Protein AF-A0A2G8JPG1-F1 (afdb_monomer_lite)

pLDDT: mean 82.58, std 16.69, range [32.19, 96.0]

Sequence (116 aa):
MLIEPYVTFLQIPVFHLELLQSFSKANAGNIILCSGLQFSCPVSLKKLSIDYEGRELTETEVVGILMFAQQSQRLEELIFLFCLLPQSIAAKNIPSIMNSRKVKGTVCECSGWIDP

Organism: Stichopus japonicus (NCBI:txid307972)

Foldseek 3Di:
DDDDDDPPVPLPQDQEDAQACFFDAFDPLWTQGPVRDIGAAGLNYAEYEYEDQQEEDDLRRVLSVQSNQLSHLNHAEYEYENYHYPPDHPPVSHPVSVVVDNRDYYYDDDPDPPDD

Radius of gyration: 16.63 Å; chains: 1; bounding box: 49×40×47 Å

Secondary structure (DSSP, 8-state):
---------------EEEESS-EEEEETTEEEETTS-EEPPPTT--EEEEE-TTPBPPHHHHHHHHHHHTT-TT--EEEEES-BPPS---GGGS-HHHHHTT-EEEEE--------

Structure (mmCIF, N/CA/C/O backbone):
data_AF-A0A2G8JPG1-F1
#
_entry.id   AF-A0A2G8JPG1-F1
#
loop_
_atom_site.group_PDB
_atom_site.id
_atom_site.type_symbol
_atom_site.label_atom_id
_atom_site.label_alt_id
_atom_site.label_comp_id
_atom_site.label_asym_id
_atom_site.label_entity_id
_atom_site.label_seq_id
_atom_site.pdbx_PDB_ins_code
_atom_site.Cartn_x
_atom_site.Cartn_y
_atom_site.Cartn_z
_atom_site.occupancy
_atom_site.B_iso_or_equiv
_atom_site.auth_seq_id
_atom_site.auth_comp_id
_atom_site.auth_asym_id
_atom_site.auth_atom_id
_atom_site.pdbx_PDB_model_num
ATOM 1 N N . MET A 1 1 ? -22.404 -23.510 -32.352 1.00 41.66 1 MET A N 1
ATOM 2 C CA . MET A 1 1 ? -21.500 -24.334 -31.529 1.00 41.66 1 MET A CA 1
ATOM 3 C C . MET A 1 1 ? -20.080 -23.938 -31.884 1.00 41.66 1 MET A C 1
ATOM 5 O O . MET A 1 1 ? -19.601 -24.379 -32.913 1.00 41.66 1 MET A O 1
ATOM 9 N N . LEU A 1 2 ? -19.465 -23.064 -31.090 1.00 35.69 2 LEU A N 1
ATOM 10 C CA . LEU A 1 2 ? -18.013 -22.929 -30.967 1.00 35.69 2 LEU A CA 1
ATOM 11 C C . LEU A 1 2 ? -17.764 -22.566 -29.501 1.00 35.69 2 LEU A C 1
ATOM 13 O O . LEU A 1 2 ? -18.244 -21.542 -29.020 1.00 35.69 2 LEU A O 1
ATOM 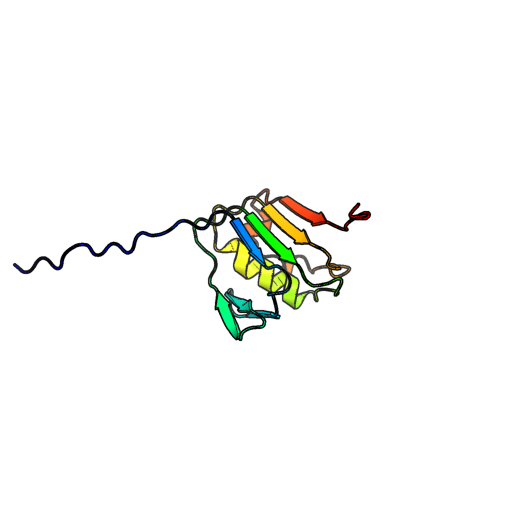17 N N . ILE A 1 3 ? -17.153 -23.504 -28.784 1.00 48.06 3 ILE A N 1
ATOM 18 C CA . ILE A 1 3 ? -16.712 -23.365 -27.401 1.00 48.06 3 ILE A CA 1
ATOM 19 C C . ILE A 1 3 ? -15.274 -22.866 -27.504 1.00 48.06 3 ILE A C 1
ATOM 21 O O . ILE A 1 3 ? -14.397 -23.638 -27.879 1.00 48.06 3 ILE A O 1
ATOM 25 N N . GLU A 1 4 ? -15.041 -21.585 -27.226 1.00 45.19 4 GLU A N 1
ATOM 26 C CA . GLU A 1 4 ? -13.682 -21.085 -27.013 1.00 45.19 4 GLU A CA 1
ATOM 27 C C . GLU A 1 4 ? -13.223 -21.574 -25.628 1.00 45.19 4 GLU A C 1
ATOM 29 O O . GLU A 1 4 ? -13.919 -21.337 -24.632 1.00 45.19 4 GLU A O 1
ATOM 34 N N . PRO A 1 5 ? -12.121 -22.338 -25.546 1.00 52.34 5 PRO A N 1
ATOM 35 C CA . PRO A 1 5 ? -11.731 -23.026 -24.332 1.00 52.34 5 PRO A CA 1
ATOM 36 C C . PRO A 1 5 ? -11.250 -22.026 -23.284 1.00 52.34 5 PRO A C 1
ATOM 38 O O . PRO A 1 5 ? -10.524 -21.077 -23.570 1.00 52.34 5 PRO A O 1
ATOM 41 N N . TYR A 1 6 ? -11.654 -22.297 -22.046 1.00 49.59 6 TYR A N 1
ATOM 42 C CA . TYR A 1 6 ? -11.141 -21.731 -20.808 1.00 49.59 6 TYR A CA 1
ATOM 43 C C . TYR A 1 6 ? -9.606 -21.605 -20.826 1.00 49.59 6 TYR A C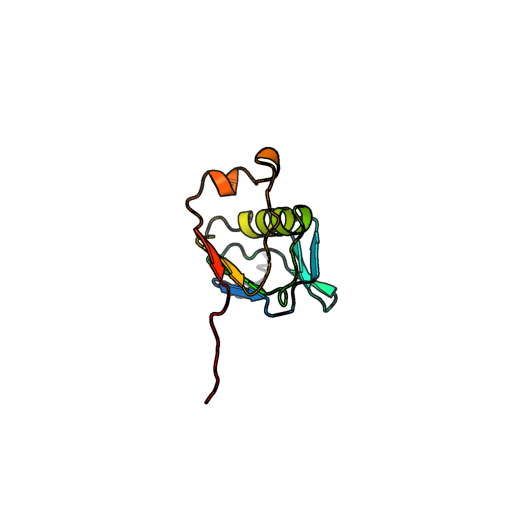 1
ATOM 45 O O . TYR A 1 6 ? -8.892 -22.495 -20.370 1.00 49.59 6 TYR A O 1
ATOM 53 N N . VAL A 1 7 ? -9.080 -20.464 -21.263 1.00 49.12 7 VAL A N 1
ATOM 54 C CA . VAL A 1 7 ? -7.820 -19.950 -20.724 1.00 49.12 7 VAL A CA 1
ATOM 55 C C . VAL A 1 7 ? -8.217 -19.016 -19.596 1.00 49.12 7 VAL A C 1
ATOM 57 O O . VAL A 1 7 ? -8.166 -17.793 -19.697 1.00 49.12 7 VAL A O 1
ATOM 60 N N . THR A 1 8 ? -8.674 -19.604 -18.492 1.00 53.66 8 THR A N 1
ATOM 61 C CA . THR A 1 8 ? -8.553 -18.929 -17.205 1.00 53.66 8 THR A CA 1
ATOM 62 C C . THR A 1 8 ? -7.061 -18.752 -16.988 1.00 53.66 8 THR A C 1
ATOM 64 O O . THR A 1 8 ? -6.388 -19.686 -16.552 1.00 53.66 8 THR A O 1
ATOM 67 N N . PHE A 1 9 ? -6.525 -17.582 -17.350 1.00 58.91 9 PHE A N 1
ATOM 68 C CA . PHE A 1 9 ? -5.267 -17.108 -16.789 1.00 58.91 9 PHE A CA 1
ATOM 69 C C . PHE A 1 9 ? -5.351 -17.405 -15.297 1.00 58.91 9 PHE A C 1
ATOM 71 O O . PHE A 1 9 ? -6.284 -16.936 -14.642 1.00 58.91 9 PHE A O 1
ATOM 78 N N . LEU A 1 10 ? -4.467 -18.268 -14.793 1.00 57.62 10 LEU A N 1
ATOM 79 C CA . LEU A 1 10 ? -4.385 -18.564 -13.370 1.00 57.62 10 LEU A CA 1
ATOM 80 C C . LEU A 1 10 ? -4.342 -17.217 -12.657 1.00 57.62 10 LEU A C 1
ATOM 82 O O . LEU A 1 10 ? -3.388 -16.456 -12.809 1.00 57.62 10 LEU A O 1
ATOM 86 N N . GLN A 1 11 ? -5.428 -16.878 -11.969 1.00 73.81 11 GLN A N 1
ATOM 87 C CA . GLN A 1 11 ? -5.553 -15.608 -11.283 1.00 73.81 11 GLN A CA 1
ATOM 88 C C . GLN A 1 11 ? -4.705 -15.751 -10.022 1.00 73.81 11 GLN A C 1
ATOM 90 O O . GLN A 1 11 ? -5.193 -16.203 -8.990 1.00 73.81 11 GLN A O 1
ATOM 95 N N . ILE A 1 12 ? -3.398 -15.505 -10.149 1.00 83.50 12 ILE A N 1
ATOM 96 C CA . ILE A 1 12 ? -2.443 -15.689 -9.056 1.00 83.50 12 ILE A CA 1
ATOM 97 C C . ILE A 1 12 ? -2.803 -14.664 -7.978 1.00 83.50 12 ILE A C 1
ATOM 99 O O . ILE A 1 12 ? -2.698 -13.458 -8.224 1.00 83.50 12 ILE A O 1
ATOM 103 N N . PRO A 1 13 ? -3.265 -15.105 -6.795 1.00 90.06 13 PRO A N 1
ATOM 104 C CA . PRO A 1 13 ? -3.634 -14.174 -5.755 1.00 90.06 13 PRO A CA 1
ATOM 105 C C . PRO A 1 13 ? -2.365 -13.557 -5.169 1.00 90.06 13 PRO A C 1
ATOM 107 O O . PRO A 1 13 ? -1.502 -14.246 -4.628 1.00 90.06 13 PRO A O 1
ATOM 110 N N . VAL A 1 14 ? -2.276 -12.235 -5.235 1.00 92.75 14 VAL A N 1
ATOM 111 C CA . VAL A 1 14 ? -1.267 -11.469 -4.504 1.00 92.75 14 VAL A CA 1
ATOM 112 C C . VAL A 1 14 ? -1.879 -11.093 -3.161 1.00 92.75 14 VAL A C 1
ATOM 114 O O . VAL A 1 14 ? -2.808 -10.287 -3.105 1.00 92.75 14 VAL A O 1
ATOM 117 N N . PHE A 1 15 ? -1.414 -11.729 -2.086 1.00 95.50 15 PHE A N 1
ATOM 118 C CA . PHE A 1 15 ? -1.886 -11.454 -0.723 1.00 95.50 15 PHE A CA 1
ATOM 119 C C . PHE A 1 15 ? -1.033 -10.408 -0.008 1.00 95.50 15 PHE A C 1
ATOM 121 O O . PHE A 1 15 ? -1.558 -9.654 0.809 1.00 95.50 15 PHE A O 1
ATOM 128 N N . HIS A 1 16 ? 0.258 -10.352 -0.326 1.00 95.31 16 HIS A N 1
ATOM 129 C CA . HIS A 1 16 ? 1.201 -9.391 0.222 1.00 95.31 16 HIS A CA 1
ATOM 130 C C . HIS A 1 16 ? 1.908 -8.696 -0.938 1.00 95.31 16 HIS A C 1
ATOM 132 O O . HIS A 1 16 ? 2.449 -9.365 -1.817 1.00 95.31 16 HIS A O 1
ATOM 138 N N . LEU A 1 17 ? 1.856 -7.367 -0.941 1.00 94.62 17 LEU A N 1
ATOM 139 C CA . LEU A 1 17 ? 2.630 -6.526 -1.838 1.00 94.62 17 LEU A CA 1
ATOM 140 C C . LEU A 1 17 ? 3.569 -5.674 -0.997 1.00 94.62 17 LEU A C 1
ATOM 142 O O . LEU A 1 17 ? 3.120 -4.949 -0.110 1.00 94.62 17 LEU A O 1
ATOM 146 N N . GLU A 1 18 ? 4.851 -5.755 -1.310 1.00 94.25 18 GLU A N 1
ATOM 147 C CA . GLU A 1 18 ? 5.896 -4.990 -0.652 1.00 94.25 18 GLU A CA 1
ATOM 148 C C . GLU A 1 18 ? 6.658 -4.195 -1.709 1.00 94.25 18 GLU A C 1
ATOM 150 O O . GLU A 1 18 ? 7.137 -4.750 -2.699 1.00 94.25 18 GLU A O 1
ATOM 155 N N . LEU A 1 19 ? 6.687 -2.877 -1.533 1.00 93.69 19 LEU A N 1
ATOM 156 C CA . LEU A 1 19 ? 7.325 -1.930 -2.437 1.00 93.69 19 LEU A CA 1
ATOM 157 C C . LEU A 1 19 ? 8.585 -1.390 -1.763 1.00 93.69 19 LEU A C 1
ATOM 159 O O . LEU A 1 19 ? 8.536 -0.348 -1.113 1.00 93.69 19 LEU A O 1
ATOM 163 N N . LEU A 1 20 ? 9.691 -2.122 -1.899 1.00 92.06 20 LEU A N 1
ATOM 164 C CA . LEU A 1 20 ? 10.994 -1.736 -1.355 1.00 92.06 20 LEU A CA 1
ATOM 165 C C . LEU A 1 20 ? 11.678 -0.757 -2.300 1.00 92.06 20 LEU A C 1
ATOM 167 O O . LEU A 1 20 ? 12.062 -1.150 -3.402 1.00 92.06 20 LEU A O 1
ATOM 171 N N . GLN A 1 21 ? 11.791 0.509 -1.890 1.00 90.31 21 GLN A N 1
ATOM 172 C CA . GLN A 1 21 ? 12.492 1.561 -2.646 1.00 90.31 21 GLN A CA 1
ATOM 173 C C . GLN A 1 21 ? 12.007 1.708 -4.101 1.00 90.31 21 GLN A C 1
ATOM 175 O O . GLN A 1 21 ? 12.695 2.213 -4.987 1.00 90.31 21 GLN A O 1
ATOM 180 N N . SER A 1 22 ? 10.791 1.230 -4.372 1.00 93.00 22 SER A N 1
ATOM 181 C CA . SER A 1 22 ? 10.244 1.122 -5.721 1.00 93.00 22 SER A CA 1
ATOM 182 C C . SER A 1 22 ? 9.053 2.040 -5.938 1.00 93.00 22 SER A C 1
ATOM 184 O O . SER A 1 22 ? 8.620 2.193 -7.077 1.00 93.00 22 SER A O 1
ATOM 186 N N . PHE A 1 23 ? 8.484 2.611 -4.873 1.00 93.56 23 PHE A N 1
ATOM 187 C CA . PHE A 1 23 ? 7.373 3.551 -4.963 1.00 93.56 23 PHE A CA 1
ATOM 188 C C . PHE A 1 23 ? 7.849 4.873 -5.575 1.00 93.56 23 PHE A C 1
ATOM 190 O O . PHE A 1 23 ? 8.836 5.440 -5.125 1.00 93.56 23 PHE A O 1
ATOM 197 N N . SER A 1 24 ? 7.136 5.372 -6.588 1.00 93.44 24 SER A N 1
ATOM 198 C CA . SER A 1 24 ? 7.375 6.711 -7.142 1.00 93.44 24 SER A CA 1
ATOM 199 C C . SER A 1 24 ? 6.225 7.662 -6.839 1.00 93.44 24 SER A C 1
ATOM 201 O O . SER A 1 24 ? 6.454 8.769 -6.370 1.00 93.44 24 SER A O 1
ATOM 203 N N . LYS A 1 25 ? 4.986 7.263 -7.149 1.00 94.00 25 LYS A N 1
ATOM 204 C CA . LYS A 1 25 ? 3.786 8.061 -6.868 1.00 94.00 25 LYS A CA 1
ATOM 205 C C . LYS A 1 25 ? 2.526 7.215 -6.949 1.00 94.00 25 LYS A C 1
ATOM 207 O O . LYS A 1 25 ? 2.506 6.162 -7.584 1.00 94.00 25 LYS A O 1
ATOM 212 N N . ALA A 1 26 ? 1.439 7.729 -6.390 1.00 93.31 26 ALA A N 1
ATOM 213 C CA . ALA A 1 26 ? 0.099 7.203 -6.607 1.00 93.31 26 ALA A CA 1
ATOM 214 C C . ALA A 1 26 ? -0.684 8.125 -7.557 1.00 93.31 26 ALA A C 1
ATOM 216 O O . ALA A 1 26 ? -0.674 9.344 -7.399 1.00 93.31 26 ALA A O 1
ATOM 217 N N . ASN A 1 27 ? -1.358 7.551 -8.555 1.00 89.19 27 ASN A N 1
ATOM 218 C CA . ASN A 1 27 ? -2.158 8.295 -9.528 1.00 89.19 27 ASN A CA 1
ATOM 219 C C . ASN A 1 27 ? -3.405 7.508 -9.939 1.00 89.19 27 ASN A C 1
ATOM 221 O O . ASN A 1 27 ? -3.306 6.340 -10.307 1.00 89.19 27 ASN A O 1
ATOM 225 N N . ALA A 1 28 ? -4.572 8.159 -9.914 1.00 87.00 28 ALA A N 1
ATOM 226 C CA . ALA A 1 28 ? -5.849 7.579 -10.346 1.00 87.00 28 ALA A CA 1
ATOM 227 C C . ALA A 1 28 ? -6.128 6.173 -9.760 1.00 87.00 28 ALA A C 1
ATOM 229 O O . ALA A 1 28 ? -6.582 5.274 -10.463 1.00 87.00 28 ALA A O 1
ATOM 230 N N . GLY A 1 29 ? -5.801 5.965 -8.478 1.00 88.88 29 GLY A N 1
ATOM 231 C CA . GLY A 1 29 ? -5.976 4.679 -7.793 1.00 88.88 29 GLY A CA 1
ATOM 232 C C . GLY A 1 29 ? -4.919 3.617 -8.120 1.00 88.88 29 GLY A C 1
ATOM 233 O O . GLY A 1 29 ? -5.024 2.495 -7.641 1.00 88.88 29 GLY A O 1
ATOM 234 N N . ASN A 1 30 ? -3.891 3.934 -8.897 1.00 94.88 30 ASN A N 1
ATOM 235 C CA . ASN A 1 30 ? -2.786 3.027 -9.187 1.00 94.88 30 ASN A CA 1
ATOM 236 C C . ASN A 1 30 ? -1.507 3.508 -8.508 1.00 94.88 30 ASN A C 1
ATOM 238 O O . ASN A 1 30 ? -1.333 4.705 -8.272 1.00 94.88 30 ASN A O 1
ATOM 242 N N . ILE A 1 31 ? -0.595 2.578 -8.245 1.00 95.44 31 ILE A N 1
ATOM 243 C CA . ILE A 1 31 ? 0.778 2.911 -7.870 1.00 95.44 31 ILE A CA 1
ATOM 244 C C . ILE A 1 31 ? 1.632 2.911 -9.134 1.00 95.44 31 ILE A C 1
ATOM 246 O O . ILE A 1 31 ? 1.521 2.018 -9.971 1.00 95.44 31 ILE A O 1
ATOM 250 N N . ILE A 1 32 ? 2.480 3.922 -9.268 1.00 95.69 32 ILE A N 1
ATOM 251 C CA . ILE A 1 32 ? 3.513 4.013 -10.293 1.00 95.69 32 ILE A CA 1
ATOM 252 C C . ILE A 1 32 ? 4.852 3.777 -9.602 1.00 95.69 32 ILE A C 1
ATOM 254 O O . ILE A 1 32 ? 5.155 4.404 -8.582 1.00 95.69 32 ILE A O 1
ATOM 258 N N . LEU A 1 33 ? 5.633 2.856 -10.156 1.00 94.44 33 LEU A N 1
ATOM 259 C CA . LEU A 1 33 ? 6.956 2.510 -9.660 1.00 94.44 33 LEU A CA 1
ATOM 260 C C . LEU A 1 33 ? 8.024 3.461 -10.214 1.00 94.44 33 LEU A C 1
ATOM 262 O O . LEU A 1 33 ? 7.814 4.100 -11.245 1.00 94.44 33 LEU A O 1
ATOM 266 N N . CYS A 1 34 ? 9.203 3.500 -9.591 1.00 93.75 34 CYS A N 1
ATOM 267 C CA . CYS A 1 34 ? 10.368 4.245 -10.095 1.00 93.75 34 CYS A CA 1
ATOM 268 C C . CYS A 1 34 ? 10.776 3.826 -11.519 1.00 93.75 34 CYS A C 1
ATOM 270 O O . CYS A 1 34 ? 11.318 4.631 -12.272 1.00 93.75 34 CYS A O 1
ATOM 272 N N . SER A 1 35 ? 10.459 2.591 -11.921 1.00 94.12 35 SER A N 1
ATOM 273 C CA . SER A 1 35 ? 10.648 2.089 -13.289 1.00 94.12 35 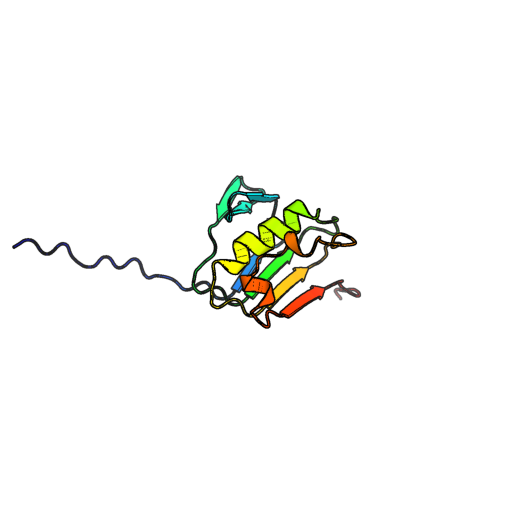SER A CA 1
ATOM 274 C C . SER A 1 35 ? 9.645 2.644 -14.311 1.00 94.12 35 SER A C 1
ATOM 276 O O . SER A 1 35 ? 9.767 2.368 -15.500 1.00 94.12 35 SER A O 1
ATOM 278 N N . GLY A 1 36 ? 8.621 3.378 -13.867 1.00 94.56 36 GLY A N 1
ATOM 279 C CA . GLY A 1 36 ? 7.501 3.840 -14.688 1.00 94.56 36 GLY A CA 1
ATOM 280 C C . GLY A 1 36 ? 6.386 2.805 -14.872 1.00 94.56 36 GLY A C 1
ATOM 281 O O . GLY A 1 36 ? 5.341 3.139 -15.428 1.00 94.56 36 GLY A O 1
ATOM 282 N N . LEU A 1 37 ? 6.564 1.571 -14.383 1.00 93.44 37 LEU A N 1
ATOM 283 C CA . LEU A 1 37 ? 5.509 0.559 -14.400 1.00 93.44 37 LEU A CA 1
ATOM 284 C C . LEU A 1 37 ? 4.343 0.974 -13.501 1.00 93.44 37 LEU A C 1
ATOM 286 O O . LEU A 1 37 ? 4.539 1.446 -12.381 1.00 93.44 37 LEU A O 1
ATOM 290 N N . GLN A 1 38 ? 3.128 0.755 -13.991 1.00 93.56 38 GLN A N 1
ATOM 291 C CA . GLN A 1 38 ? 1.900 1.005 -13.250 1.00 93.56 38 GLN A CA 1
ATOM 292 C C . GLN A 1 38 ? 1.335 -0.306 -12.706 1.00 93.56 38 GLN A C 1
ATOM 294 O O . GLN A 1 38 ? 1.256 -1.307 -13.416 1.00 93.56 38 GLN A O 1
ATOM 299 N N . PHE A 1 39 ? 0.890 -0.270 -11.455 1.00 85.06 39 PHE A N 1
ATOM 300 C CA . PHE A 1 39 ? 0.315 -1.401 -10.750 1.00 85.06 39 PHE A CA 1
ATOM 301 C C . PHE A 1 39 ? -1.080 -1.046 -10.226 1.00 85.06 39 PHE A C 1
ATOM 303 O O . PHE A 1 39 ? -1.254 -0.049 -9.518 1.00 85.06 39 PHE A O 1
ATOM 310 N N . SER A 1 40 ? -2.075 -1.863 -10.573 1.00 91.44 40 SER A N 1
ATOM 311 C CA . SER A 1 40 ? -3.425 -1.797 -9.999 1.00 91.44 40 SER A CA 1
ATOM 312 C C . SER A 1 40 ? -3.516 -2.669 -8.754 1.00 91.44 40 SER A C 1
ATOM 314 O O . SER A 1 40 ? -2.812 -3.670 -8.638 1.00 91.44 40 SER A O 1
ATOM 316 N N . CYS A 1 41 ? -4.384 -2.297 -7.815 1.00 93.25 41 CYS A N 1
ATOM 317 C CA . CYS A 1 41 ? -4.492 -3.008 -6.547 1.00 93.25 41 CYS A CA 1
ATOM 318 C C . CYS A 1 41 ? -5.055 -4.424 -6.760 1.00 93.25 41 CYS A C 1
ATOM 320 O O . CYS A 1 41 ? -6.171 -4.565 -7.271 1.00 93.25 41 CYS A O 1
ATOM 322 N N . PRO A 1 42 ? -4.329 -5.488 -6.371 1.00 92.56 42 PRO A N 1
ATOM 323 C CA . PRO A 1 42 ? -4.841 -6.843 -6.463 1.00 92.56 42 PRO A CA 1
ATOM 324 C C . PRO A 1 42 ? -6.050 -7.004 -5.542 1.00 92.56 42 PRO A C 1
ATOM 326 O O . PRO A 1 42 ? -5.976 -6.726 -4.348 1.00 92.56 42 PRO A O 1
ATOM 329 N N . VAL A 1 43 ? -7.157 -7.533 -6.061 1.00 92.88 43 VAL A N 1
ATOM 330 C CA . VAL A 1 43 ? -8.388 -7.763 -5.274 1.00 92.88 43 VAL A CA 1
ATOM 331 C C . VAL A 1 43 ? -8.197 -8.740 -4.102 1.00 92.88 43 VAL A C 1
ATOM 333 O O . VAL A 1 43 ? -9.005 -8.787 -3.175 1.00 92.88 43 VAL A O 1
ATOM 336 N N . SER A 1 44 ? -7.134 -9.547 -4.146 1.00 94.12 44 SER A N 1
ATOM 337 C CA . SER A 1 44 ? -6.740 -10.493 -3.101 1.00 94.12 44 SER A CA 1
ATOM 338 C C . SER A 1 44 ? -5.849 -9.886 -2.016 1.00 94.12 44 SER A C 1
ATOM 340 O O . SER A 1 44 ? -5.534 -10.593 -1.058 1.00 94.12 44 SER A O 1
ATOM 342 N N . LEU A 1 45 ? -5.422 -8.628 -2.159 1.00 95.19 45 LEU A N 1
ATOM 343 C CA . LEU A 1 45 ? -4.404 -8.023 -1.308 1.00 95.19 45 LEU A CA 1
ATOM 344 C C . LEU A 1 45 ? -4.884 -7.929 0.141 1.00 95.19 45 LEU A C 1
ATOM 346 O O . LEU A 1 45 ? -5.920 -7.328 0.417 1.00 95.19 45 LEU A O 1
ATOM 350 N N . LYS A 1 46 ? -4.114 -8.505 1.059 1.00 95.94 46 LYS A N 1
ATOM 351 C CA . LYS A 1 46 ? -4.337 -8.435 2.508 1.00 95.94 46 LYS A CA 1
ATOM 352 C C . LYS A 1 46 ? -3.362 -7.486 3.185 1.00 95.94 46 LYS A C 1
ATOM 354 O O . LYS A 1 46 ? -3.737 -6.813 4.137 1.00 95.94 46 LYS A O 1
ATOM 359 N N . LYS A 1 47 ? -2.132 -7.411 2.683 1.00 96.00 47 LYS A N 1
ATOM 360 C CA . LYS A 1 47 ? -1.071 -6.592 3.258 1.00 96.00 47 LYS A CA 1
ATOM 361 C C . LYS A 1 47 ? -0.386 -5.761 2.186 1.00 96.00 47 LYS A C 1
ATOM 363 O O . LYS A 1 47 ? 0.007 -6.304 1.154 1.00 96.00 47 LYS A O 1
ATOM 368 N N . LEU A 1 48 ? -0.230 -4.471 2.458 1.00 95.94 48 LEU A N 1
ATOM 369 C CA . LEU A 1 48 ? 0.563 -3.547 1.657 1.00 95.94 48 LEU A CA 1
ATOM 370 C C . LEU A 1 48 ? 1.669 -2.956 2.526 1.00 95.94 48 LEU A C 1
ATOM 372 O O . LEU A 1 48 ? 1.370 -2.387 3.572 1.00 95.94 48 LEU A O 1
ATOM 376 N N . SER A 1 49 ? 2.911 -3.059 2.071 1.00 95.12 49 SER A N 1
ATOM 377 C CA . SER A 1 49 ? 4.075 -2.453 2.718 1.00 95.12 49 SER A CA 1
ATOM 378 C C . SER A 1 49 ? 4.771 -1.530 1.719 1.00 95.12 49 SER A C 1
ATOM 380 O O . SER A 1 49 ? 5.001 -1.928 0.576 1.00 95.12 49 SER A O 1
ATOM 382 N N . ILE A 1 50 ? 5.068 -0.296 2.119 1.00 93.81 50 ILE A N 1
ATOM 383 C CA . ILE A 1 50 ? 5.710 0.707 1.260 1.00 93.81 50 ILE A CA 1
ATOM 384 C C . ILE A 1 50 ? 6.922 1.272 1.983 1.00 93.81 50 ILE A C 1
ATOM 386 O O . ILE A 1 50 ? 6.780 1.779 3.091 1.00 93.81 50 ILE A O 1
ATOM 390 N N . ASP A 1 51 ? 8.077 1.194 1.329 1.00 91.44 51 ASP A N 1
ATOM 391 C CA . ASP A 1 51 ? 9.321 1.843 1.730 1.00 91.44 51 ASP A CA 1
ATOM 392 C C . ASP A 1 51 ? 9.576 3.077 0.858 1.00 91.44 51 ASP A C 1
ATOM 394 O O . ASP A 1 51 ? 9.407 3.029 -0.368 1.00 91.44 51 ASP A O 1
ATOM 398 N N . TYR A 1 52 ? 9.977 4.178 1.497 1.00 86.88 52 TYR A N 1
ATOM 399 C CA . TYR A 1 52 ? 10.337 5.420 0.821 1.00 86.88 52 TYR A CA 1
ATOM 400 C C . TYR A 1 52 ? 11.613 6.080 1.372 1.00 86.88 52 TYR A C 1
ATOM 402 O O . TYR A 1 52 ? 11.705 7.305 1.437 1.00 86.88 52 TYR A O 1
ATOM 410 N N . GLU A 1 53 ? 12.611 5.273 1.745 1.00 83.00 53 GLU A N 1
ATOM 411 C CA . GLU A 1 53 ? 14.008 5.693 1.985 1.00 83.00 53 GLU A CA 1
ATOM 412 C C . GLU A 1 53 ? 14.190 6.899 2.931 1.00 83.00 53 GLU A C 1
ATOM 414 O O . GLU A 1 53 ? 14.977 7.816 2.695 1.00 83.00 53 GLU A O 1
ATOM 419 N N . GLY A 1 54 ? 13.432 6.941 4.015 1.00 80.38 54 GLY A N 1
ATOM 420 C CA . GLY A 1 54 ? 13.464 7.991 5.033 1.00 80.38 54 GLY A CA 1
ATOM 421 C C . GLY A 1 54 ? 12.831 9.313 4.600 1.00 80.38 54 GLY A C 1
ATOM 422 O O . GLY A 1 54 ? 12.867 10.276 5.365 1.00 80.38 54 GLY A O 1
ATOM 423 N N . ARG A 1 55 ? 12.247 9.393 3.397 1.00 85.00 55 ARG A N 1
ATOM 424 C CA . ARG A 1 55 ? 11.580 10.608 2.919 1.00 85.00 55 ARG A CA 1
ATOM 425 C C . ARG A 1 55 ? 10.231 10.805 3.590 1.00 85.00 55 ARG A C 1
ATOM 427 O O . ARG A 1 55 ? 9.552 9.857 3.988 1.00 85.00 55 ARG A O 1
ATOM 434 N N . GLU A 1 56 ? 9.835 12.069 3.673 1.00 88.75 56 GLU A N 1
ATOM 435 C CA . GLU A 1 56 ? 8.486 12.445 4.071 1.00 88.75 56 GLU A CA 1
ATOM 436 C C . GLU A 1 56 ? 7.516 12.257 2.908 1.00 88.75 56 GLU A C 1
ATOM 438 O O . GLU A 1 56 ? 7.705 12.811 1.824 1.00 88.75 56 GLU A O 1
ATOM 443 N N . LEU A 1 57 ? 6.479 11.457 3.150 1.00 90.88 57 LEU A N 1
ATOM 444 C CA . LEU A 1 57 ? 5.330 11.350 2.270 1.00 90.88 57 LEU A CA 1
ATOM 445 C C . LEU A 1 57 ? 4.454 12.588 2.445 1.00 90.88 57 LEU A C 1
ATOM 447 O O . LEU A 1 57 ? 4.065 12.964 3.548 1.00 90.88 57 LEU A O 1
ATOM 451 N N . THR A 1 58 ? 4.074 13.191 1.331 1.00 92.31 58 THR A N 1
ATOM 452 C CA . THR A 1 58 ? 3.077 14.257 1.307 1.00 92.31 58 THR A CA 1
ATOM 453 C C . THR A 1 58 ? 1.682 13.712 1.620 1.00 92.31 58 THR A C 1
ATOM 455 O O . THR A 1 58 ? 1.381 12.537 1.392 1.00 92.31 58 THR A O 1
ATOM 458 N N . GLU A 1 59 ? 0.771 14.583 2.070 1.00 91.75 59 GLU A N 1
ATOM 459 C CA . GLU A 1 59 ? -0.643 14.217 2.248 1.00 91.75 59 GLU A CA 1
ATOM 460 C C . GLU A 1 59 ? -1.233 13.603 0.967 1.00 91.75 59 GLU A C 1
ATOM 462 O O . GLU A 1 59 ? -1.926 12.588 1.024 1.00 91.75 59 GLU A O 1
ATOM 467 N N . THR A 1 60 ? -0.904 14.166 -0.199 1.00 92.50 60 THR A N 1
ATOM 468 C CA . THR A 1 60 ? -1.356 13.665 -1.504 1.00 92.50 60 THR A CA 1
ATOM 469 C C . THR A 1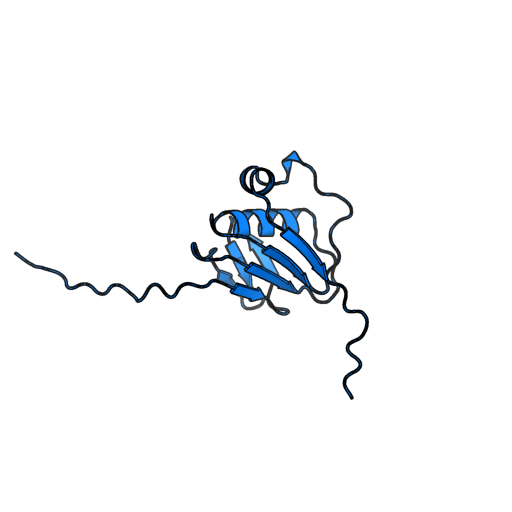 60 ? -0.871 12.241 -1.780 1.00 92.50 60 THR A C 1
ATOM 471 O O . THR A 1 60 ? -1.648 11.418 -2.267 1.00 92.50 60 THR A O 1
ATOM 474 N N . GLU A 1 61 ? 0.386 11.924 -1.463 1.00 93.19 61 GLU A N 1
ATOM 475 C CA . GLU A 1 61 ? 0.931 10.573 -1.638 1.00 93.19 61 GLU A CA 1
ATOM 476 C C . GLU A 1 61 ? 0.252 9.578 -0.699 1.00 93.19 61 GLU A C 1
ATOM 478 O O . GLU A 1 61 ? -0.188 8.522 -1.158 1.00 93.19 61 GLU A O 1
ATOM 483 N N . VAL A 1 62 ? 0.076 9.930 0.581 1.00 92.62 62 VAL A N 1
ATOM 484 C CA . VAL A 1 62 ? -0.622 9.056 1.534 1.00 92.62 62 VAL A CA 1
ATOM 485 C C . VAL A 1 62 ? -2.070 8.824 1.108 1.00 92.62 62 VAL A C 1
ATOM 487 O O . VAL A 1 62 ? -2.527 7.682 1.078 1.00 92.62 62 VAL A O 1
ATOM 490 N N . VAL A 1 63 ? -2.796 9.871 0.708 1.00 92.88 63 VAL A N 1
ATOM 491 C CA . VAL A 1 63 ? -4.171 9.742 0.202 1.00 92.88 63 VAL A CA 1
ATOM 492 C C . VAL A 1 63 ? -4.210 8.857 -1.043 1.00 92.88 63 VAL A C 1
ATOM 494 O O . VAL A 1 63 ? -5.065 7.980 -1.147 1.00 92.88 63 VAL A O 1
ATOM 497 N N . GLY A 1 64 ? -3.264 9.021 -1.967 1.00 94.75 64 GLY A N 1
ATOM 498 C CA . GLY A 1 64 ? -3.164 8.174 -3.151 1.00 94.75 64 GLY A CA 1
ATOM 499 C C . GLY A 1 64 ? -2.910 6.699 -2.816 1.00 94.75 64 GLY A C 1
ATOM 500 O O . GLY A 1 64 ? -3.543 5.819 -3.404 1.00 94.75 64 GLY A O 1
ATOM 501 N N . ILE A 1 65 ? -2.057 6.418 -1.828 1.00 94.69 65 ILE A N 1
ATOM 502 C CA . ILE A 1 65 ? -1.804 5.065 -1.312 1.00 94.69 65 ILE A CA 1
ATOM 503 C C . ILE A 1 65 ? -3.073 4.479 -0.686 1.00 94.69 65 ILE A C 1
ATOM 505 O O . ILE A 1 65 ? -3.427 3.336 -0.972 1.00 94.69 65 ILE A O 1
ATOM 509 N N . LEU A 1 66 ? -3.809 5.257 0.110 1.00 93.44 66 LEU A N 1
ATOM 510 C CA . LEU A 1 66 ? -5.087 4.825 0.682 1.00 93.44 66 LEU A CA 1
ATOM 511 C C . LEU A 1 66 ? -6.126 4.536 -0.413 1.00 93.44 66 LEU A C 1
ATOM 513 O O . LEU A 1 66 ? -6.852 3.544 -0.329 1.00 93.44 66 LEU A O 1
ATOM 517 N N . MET A 1 67 ? -6.172 5.361 -1.465 1.00 94.19 67 MET A N 1
ATOM 518 C CA . MET A 1 67 ? -7.048 5.164 -2.625 1.00 94.19 67 MET A CA 1
ATOM 519 C C . MET A 1 67 ? -6.697 3.902 -3.423 1.00 94.19 67 MET A C 1
ATOM 521 O O . MET A 1 67 ? -7.593 3.241 -3.952 1.00 94.19 67 MET A O 1
ATOM 525 N N . PHE A 1 68 ? -5.414 3.555 -3.507 1.00 95.31 68 PHE A N 1
ATOM 526 C CA . PHE A 1 68 ? -4.958 2.286 -4.064 1.00 95.31 68 PHE A CA 1
ATOM 527 C C . PHE A 1 68 ? -5.380 1.115 -3.167 1.00 95.31 68 PHE A C 1
ATOM 529 O O . PHE A 1 68 ? -6.080 0.203 -3.605 1.00 95.31 68 PHE A O 1
ATOM 536 N N . ALA A 1 69 ? -5.018 1.164 -1.886 1.00 93.69 69 ALA A N 1
ATOM 537 C CA . ALA A 1 69 ? -5.181 0.052 -0.959 1.00 93.69 69 ALA A CA 1
ATOM 538 C C . ALA A 1 69 ? -6.659 -0.305 -0.730 1.00 93.69 69 ALA A C 1
ATOM 540 O O . ALA A 1 69 ? -7.011 -1.484 -0.657 1.00 93.69 69 ALA A O 1
ATOM 541 N N . GLN A 1 70 ? -7.550 0.695 -0.700 1.00 92.25 70 GLN A N 1
ATOM 542 C CA . GLN A 1 70 ? -8.971 0.460 -0.441 1.00 92.25 70 GLN A CA 1
ATOM 543 C C . GLN A 1 70 ? -9.670 -0.413 -1.490 1.00 92.25 70 GLN A C 1
ATOM 545 O O . GLN A 1 70 ? -10.708 -0.997 -1.172 1.00 92.25 70 GLN A O 1
ATOM 550 N N . GLN A 1 71 ? -9.132 -0.487 -2.714 1.00 92.81 71 GLN A N 1
ATOM 551 C CA . GLN A 1 71 ? -9.711 -1.265 -3.813 1.00 92.81 71 GLN A CA 1
ATOM 552 C C . GLN A 1 71 ? -9.732 -2.760 -3.501 1.00 92.81 71 GLN A C 1
ATOM 554 O O . GLN A 1 71 ? -10.640 -3.465 -3.938 1.00 92.81 71 GLN A O 1
ATOM 559 N N . SER A 1 72 ? -8.788 -3.238 -2.685 1.00 92.94 72 SER A N 1
ATOM 560 C CA . SER A 1 72 ? -8.902 -4.565 -2.103 1.00 92.94 72 SER A CA 1
ATOM 561 C C . SER A 1 72 ? -9.842 -4.520 -0.907 1.00 92.94 72 SER A C 1
ATOM 563 O O . SER A 1 72 ? -9.537 -3.931 0.133 1.00 92.94 72 SER A O 1
ATOM 565 N N . GLN A 1 73 ? -10.977 -5.212 -1.010 1.00 91.62 73 GLN A N 1
ATOM 566 C CA . GLN A 1 73 ? -11.891 -5.399 0.122 1.00 91.62 73 GLN A CA 1
ATOM 567 C C . GLN A 1 73 ? -11.282 -6.270 1.233 1.00 91.62 73 GLN A C 1
ATOM 569 O O . GLN A 1 73 ? -11.768 -6.257 2.361 1.00 91.62 73 GLN A O 1
ATOM 574 N N . ARG A 1 74 ? -10.193 -6.987 0.928 1.00 93.56 74 ARG A N 1
ATOM 575 C CA . ARG A 1 74 ? -9.518 -7.933 1.823 1.00 93.56 74 ARG A CA 1
ATOM 576 C C . ARG A 1 74 ? -8.326 -7.336 2.563 1.00 93.56 74 ARG A C 1
ATOM 578 O O . ARG A 1 74 ? -7.662 -8.073 3.281 1.00 93.56 74 ARG A O 1
ATOM 585 N N . LEU A 1 75 ? -8.046 -6.047 2.372 1.00 94.50 75 LEU A N 1
ATOM 586 C CA . LEU A 1 75 ? -6.938 -5.378 3.038 1.00 94.50 75 LEU A CA 1
ATOM 587 C C . LEU A 1 75 ? -7.128 -5.416 4.561 1.00 94.50 75 LEU A C 1
ATOM 589 O O . LEU A 1 75 ? -8.149 -4.971 5.085 1.00 94.50 75 LEU A O 1
ATOM 593 N N . GLU A 1 76 ? -6.118 -5.933 5.246 1.00 93.88 76 GLU A N 1
ATOM 594 C CA . GLU A 1 76 ? -6.040 -6.106 6.695 1.00 93.88 76 GLU A CA 1
ATOM 595 C C . GLU A 1 76 ? -4.946 -5.199 7.289 1.00 93.88 76 GLU A C 1
ATOM 597 O O . GLU A 1 76 ? -5.131 -4.642 8.373 1.00 93.88 76 GLU A O 1
ATOM 602 N N . GLU A 1 77 ? -3.835 -4.994 6.569 1.00 94.12 77 GLU A N 1
ATOM 603 C CA . GLU A 1 77 ? -2.664 -4.266 7.070 1.00 94.12 77 GLU A CA 1
ATOM 604 C C . GLU A 1 77 ? -2.056 -3.329 6.008 1.00 94.12 77 GLU A C 1
ATOM 606 O O . GLU A 1 77 ? -1.858 -3.715 4.852 1.00 94.12 77 GLU A O 1
ATOM 611 N N . LEU A 1 78 ? -1.750 -2.096 6.421 1.00 94.19 78 LEU A N 1
ATOM 612 C CA . LEU A 1 78 ? -1.003 -1.100 5.653 1.00 94.19 78 LEU A CA 1
ATOM 613 C C . LEU A 1 78 ? 0.211 -0.653 6.473 1.00 94.19 78 LEU A C 1
ATOM 615 O O . LEU A 1 78 ? 0.056 -0.109 7.569 1.00 94.19 78 LEU A O 1
ATOM 619 N N . ILE A 1 79 ? 1.406 -0.881 5.937 1.00 93.56 79 ILE A N 1
ATOM 620 C CA . ILE A 1 79 ? 2.671 -0.589 6.605 1.00 93.56 79 ILE A CA 1
ATOM 621 C C . ILE A 1 79 ? 3.468 0.438 5.812 1.00 93.56 79 ILE A C 1
ATOM 623 O O . ILE A 1 79 ? 3.704 0.285 4.615 1.00 93.56 79 ILE A O 1
ATOM 627 N N . PHE A 1 80 ? 3.916 1.457 6.528 1.00 92.38 80 PHE A N 1
ATOM 628 C CA . PHE A 1 80 ? 4.861 2.462 6.078 1.00 92.38 80 PHE A CA 1
ATOM 629 C C . PHE A 1 80 ? 6.222 2.134 6.699 1.00 92.38 80 PHE A C 1
ATOM 631 O O . PHE A 1 80 ? 6.393 2.204 7.917 1.00 92.38 80 PHE A O 1
ATOM 638 N N . LEU A 1 81 ? 7.154 1.678 5.868 1.00 90.62 81 LEU A N 1
ATOM 639 C CA . LEU A 1 81 ? 8.504 1.285 6.251 1.00 90.62 81 LEU A CA 1
ATOM 640 C C . LEU A 1 81 ? 9.441 2.455 5.969 1.00 90.62 81 LEU A C 1
ATOM 642 O O . LEU A 1 81 ? 9.398 3.009 4.876 1.00 90.62 81 LEU A O 1
ATOM 646 N N . PHE A 1 82 ? 10.286 2.817 6.935 1.00 86.12 82 PHE A N 1
ATOM 647 C CA . PHE A 1 82 ? 11.338 3.818 6.733 1.00 86.12 82 PHE A CA 1
ATOM 648 C C . PHE A 1 82 ? 10.841 5.086 6.020 1.00 86.12 82 PHE A C 1
ATOM 650 O O . PHE A 1 82 ? 11.454 5.536 5.065 1.00 86.12 82 PHE A O 1
ATOM 657 N N . CYS A 1 83 ? 9.715 5.666 6.417 1.00 86.00 83 CYS A N 1
ATOM 658 C CA . CYS A 1 83 ? 9.255 6.923 5.829 1.00 86.00 83 CYS A CA 1
ATOM 659 C C . CYS A 1 83 ? 8.572 7.786 6.879 1.00 86.00 83 CYS A C 1
ATOM 661 O O . CYS A 1 83 ? 7.957 7.271 7.816 1.00 86.0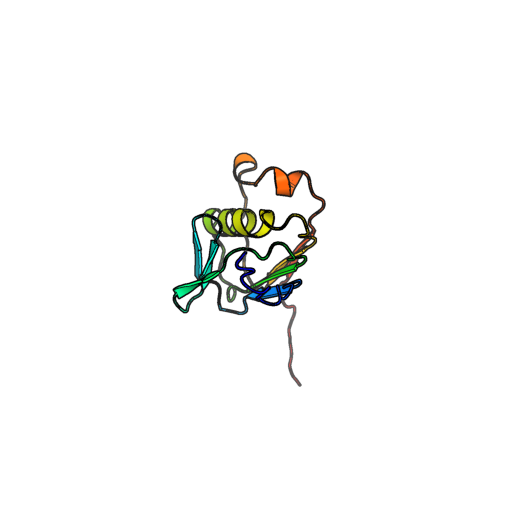0 83 CYS A O 1
ATOM 663 N N . LEU A 1 84 ? 8.657 9.102 6.702 1.00 87.81 84 LEU A N 1
ATOM 664 C CA . LEU A 1 84 ? 7.954 10.049 7.557 1.00 87.81 84 LEU A CA 1
ATOM 665 C C . LEU A 1 84 ? 6.543 10.247 6.997 1.00 87.81 84 LEU A C 1
ATOM 667 O O . LEU A 1 84 ? 6.359 10.454 5.798 1.00 87.81 84 LEU A O 1
ATOM 671 N N . LEU A 1 85 ? 5.536 10.147 7.859 1.00 89.25 85 LEU A N 1
ATOM 672 C CA . LEU A 1 85 ? 4.164 10.494 7.500 1.00 89.25 85 LEU A CA 1
ATOM 673 C C . LEU A 1 85 ? 3.943 12.001 7.672 1.00 89.25 85 LEU A C 1
ATOM 675 O O . LEU A 1 85 ? 4.557 12.601 8.556 1.00 89.25 85 LEU A O 1
ATOM 679 N N . PRO A 1 86 ? 3.029 12.607 6.894 1.00 89.50 86 PRO A N 1
ATOM 680 C CA . PRO A 1 86 ? 2.699 14.011 7.071 1.00 89.50 86 PRO A CA 1
ATOM 681 C C . PRO A 1 86 ? 2.089 14.223 8.460 1.00 89.50 86 PRO A C 1
ATOM 683 O O . PRO A 1 86 ? 1.346 13.377 8.966 1.00 89.50 86 PRO A O 1
ATOM 686 N N . GLN A 1 87 ? 2.351 15.387 9.060 1.00 85.75 87 GLN A N 1
ATOM 687 C CA . GLN A 1 87 ? 1.908 15.718 10.422 1.00 85.75 87 GLN A CA 1
ATOM 688 C C . GLN A 1 87 ? 0.393 15.546 10.635 1.00 85.75 87 GLN A C 1
ATOM 690 O O . GLN A 1 87 ? -0.059 15.228 11.736 1.00 85.75 87 GLN A O 1
ATOM 695 N N . SER A 1 88 ? -0.407 15.772 9.593 1.00 84.06 88 SER A N 1
ATOM 696 C CA . SER A 1 88 ? -1.844 15.519 9.621 1.00 84.06 88 SER A CA 1
ATOM 697 C C . SER A 1 88 ? -2.372 15.210 8.226 1.00 84.06 88 SER A C 1
ATOM 699 O O . SER A 1 88 ? -1.820 15.669 7.229 1.00 84.06 88 SER A O 1
ATOM 701 N N . ILE A 1 89 ? -3.472 14.464 8.176 1.00 84.69 89 ILE A N 1
ATOM 702 C CA . ILE A 1 89 ? -4.251 14.213 6.964 1.00 84.69 89 ILE A CA 1
ATOM 703 C C . ILE A 1 89 ? -5.658 14.711 7.255 1.00 84.69 89 ILE A C 1
ATOM 705 O O . ILE A 1 89 ? -6.243 14.353 8.283 1.00 84.69 89 ILE A O 1
ATOM 709 N N . ALA A 1 90 ? -6.223 15.538 6.376 1.00 86.12 90 ALA A N 1
ATOM 710 C CA . ALA A 1 90 ? -7.583 16.007 6.583 1.00 86.12 90 ALA A CA 1
ATOM 711 C C . ALA A 1 90 ? -8.542 14.807 6.555 1.00 86.12 90 ALA A C 1
ATOM 713 O O . ALA A 1 90 ? -8.491 13.994 5.638 1.00 86.12 90 ALA A O 1
ATOM 714 N N . ALA A 1 91 ? -9.466 14.698 7.513 1.00 83.69 91 ALA A N 1
ATOM 715 C CA . ALA A 1 91 ? -10.363 13.536 7.598 1.00 83.69 91 ALA A CA 1
ATOM 716 C C . ALA A 1 91 ? -11.216 13.329 6.328 1.00 83.69 91 ALA A C 1
ATOM 718 O O . ALA A 1 91 ? -11.475 12.195 5.936 1.00 83.69 91 ALA A O 1
ATOM 719 N N . LYS A 1 92 ? -11.584 14.422 5.637 1.00 86.31 92 LYS A N 1
ATOM 720 C CA . LYS A 1 92 ? -12.238 14.399 4.310 1.00 86.31 92 LYS A CA 1
ATOM 721 C C . LYS A 1 92 ? -11.368 13.763 3.206 1.00 86.31 92 LYS A C 1
ATOM 723 O O . LYS A 1 92 ? -11.899 13.264 2.223 1.00 86.31 92 LYS A O 1
ATOM 728 N N . ASN A 1 93 ? -10.049 13.823 3.405 1.00 85.81 93 ASN A N 1
ATOM 729 C CA . ASN A 1 93 ? -8.942 13.180 2.694 1.00 85.81 93 ASN A CA 1
ATOM 730 C C . ASN A 1 93 ? -9.037 11.652 2.643 1.00 85.81 93 ASN A C 1
ATOM 732 O O . ASN A 1 93 ? -8.639 11.001 1.678 1.00 85.81 93 ASN A O 1
ATOM 736 N N . ILE A 1 94 ? -9.510 11.080 3.748 1.00 83.56 94 ILE A N 1
ATOM 737 C CA . ILE A 1 94 ? -9.383 9.658 4.034 1.00 83.56 94 ILE A CA 1
ATOM 738 C C . ILE A 1 94 ? -10.546 8.914 3.370 1.00 83.56 94 ILE A C 1
ATOM 740 O O . ILE A 1 94 ? -11.707 9.232 3.646 1.00 83.56 94 ILE A O 1
ATOM 744 N N . PRO A 1 95 ? -10.278 7.895 2.534 1.00 82.62 95 PRO A N 1
ATOM 745 C CA . PRO A 1 95 ? -11.346 7.137 1.903 1.00 82.62 95 PRO A CA 1
ATOM 746 C C . PRO A 1 95 ? -12.269 6.491 2.944 1.00 82.62 95 PRO A C 1
ATOM 748 O O . PRO A 1 95 ? -11.816 5.785 3.846 1.00 82.62 95 PRO A O 1
ATOM 751 N N . SER A 1 96 ? -13.580 6.698 2.809 1.00 76.69 96 SER A N 1
ATOM 752 C CA . SER A 1 96 ? -14.590 6.257 3.789 1.00 76.69 96 SER A CA 1
ATOM 753 C C . SER A 1 96 ? -14.546 4.752 4.074 1.00 76.69 96 SER A C 1
ATOM 755 O O . SER A 1 96 ? -14.730 4.324 5.214 1.00 76.69 96 SER A O 1
ATOM 757 N N . ILE A 1 97 ? -14.223 3.946 3.058 1.00 75.19 97 ILE A N 1
ATOM 758 C CA . ILE A 1 97 ? -14.094 2.490 3.173 1.00 75.19 97 ILE A CA 1
ATOM 759 C C . ILE A 1 97 ? -12.933 2.116 4.112 1.00 75.19 97 ILE A C 1
ATOM 761 O O . ILE A 1 97 ? -13.023 1.123 4.835 1.00 75.19 97 ILE A O 1
ATOM 765 N N . MET A 1 98 ? -11.862 2.913 4.152 1.00 75.81 98 MET A N 1
ATOM 766 C CA . MET A 1 98 ? -10.753 2.708 5.089 1.00 75.81 98 MET A CA 1
ATOM 767 C C . MET A 1 98 ? -11.169 3.014 6.530 1.00 75.81 98 MET A C 1
ATOM 769 O O . MET A 1 98 ? -10.816 2.252 7.417 1.00 75.81 98 MET A O 1
ATOM 773 N N . ASN A 1 99 ? -11.992 4.044 6.759 1.00 67.69 99 ASN A N 1
ATOM 774 C CA . ASN A 1 99 ? -12.508 4.375 8.096 1.00 67.69 99 ASN A CA 1
ATOM 775 C C . ASN A 1 99 ? -13.505 3.336 8.633 1.00 67.69 99 ASN A C 1
ATOM 777 O O . ASN A 1 99 ? -13.598 3.123 9.838 1.00 67.69 99 ASN A O 1
ATOM 781 N N . SER A 1 100 ? -14.263 2.686 7.745 1.00 69.44 100 SER A N 1
ATOM 782 C CA . SER A 1 100 ? -15.228 1.647 8.134 1.00 69.44 100 SER A CA 1
ATOM 783 C C . SER A 1 100 ? -14.580 0.306 8.498 1.00 69.44 100 SER A C 1
ATOM 785 O O . SER A 1 100 ? -15.195 -0.520 9.174 1.00 69.44 100 SER A O 1
ATOM 787 N N . ARG A 1 101 ? -13.340 0.073 8.052 1.00 75.50 101 ARG A N 1
ATOM 788 C CA . ARG A 1 101 ? -12.619 -1.187 8.239 1.00 75.50 101 ARG A CA 1
ATOM 789 C C . ARG A 1 101 ? -11.551 -1.021 9.311 1.00 75.50 101 ARG A C 1
ATOM 791 O O . ARG A 1 101 ? -10.852 -0.018 9.356 1.00 75.50 101 ARG A O 1
ATOM 798 N N . LYS A 1 102 ? -11.369 -2.041 10.152 1.00 74.19 102 LYS A N 1
ATOM 799 C CA . LYS A 1 102 ? -10.287 -2.092 11.152 1.00 74.19 102 LYS A CA 1
ATOM 800 C C . LYS A 1 102 ? -8.941 -2.427 10.492 1.00 74.19 102 LYS A C 1
ATOM 802 O O . LYS A 1 102 ? -8.288 -3.386 10.892 1.00 74.19 102 LYS A O 1
ATOM 807 N N . VAL A 1 103 ? -8.561 -1.688 9.449 1.00 78.06 103 VAL A N 1
ATOM 808 C CA . VAL A 1 103 ? -7.250 -1.849 8.809 1.00 78.06 103 VAL A CA 1
ATOM 809 C C . VAL A 1 103 ? -6.194 -1.346 9.780 1.00 78.06 103 VAL A C 1
ATOM 811 O O . VAL A 1 103 ? -6.272 -0.217 10.265 1.00 78.06 103 VAL A O 1
ATOM 814 N N . LYS A 1 104 ? -5.202 -2.183 10.072 1.00 83.75 104 LYS A N 1
ATOM 815 C CA . LYS A 1 104 ? -4.087 -1.791 10.926 1.00 83.75 104 LYS A CA 1
ATOM 816 C C . LYS A 1 104 ? -3.109 -0.946 10.109 1.00 83.75 104 LYS A C 1
ATOM 818 O O . LYS A 1 104 ? -2.496 -1.449 9.172 1.00 83.75 104 LYS A O 1
ATOM 823 N N . GLY A 1 105 ? -2.978 0.329 10.469 1.00 77.31 105 GLY A N 1
ATOM 824 C CA . GLY A 1 105 ? -1.892 1.194 10.008 1.00 77.31 105 GLY A CA 1
ATOM 825 C C . GLY A 1 105 ? -0.687 1.042 10.931 1.00 77.31 105 GLY A C 1
ATOM 826 O O . GLY A 1 105 ? -0.842 1.085 12.151 1.00 77.31 105 GLY A O 1
ATOM 827 N N . THR A 1 106 ? 0.507 0.817 10.394 1.00 82.25 106 THR A N 1
ATOM 828 C CA . THR A 1 106 ? 1.743 0.768 11.191 1.00 82.25 106 THR A CA 1
ATOM 829 C C . THR A 1 106 ? 2.840 1.556 10.491 1.00 82.25 106 THR A C 1
ATOM 831 O O . THR A 1 106 ? 3.023 1.420 9.284 1.00 82.25 106 THR A O 1
ATOM 834 N N . VAL A 1 107 ? 3.554 2.380 11.255 1.00 76.81 107 VAL A N 1
ATOM 835 C CA . VAL A 1 107 ? 4.796 3.025 10.822 1.00 76.81 107 VAL A CA 1
ATOM 836 C C . VAL A 1 107 ? 5.930 2.302 11.527 1.00 76.81 107 VAL A C 1
ATOM 838 O O . VAL A 1 107 ? 5.914 2.193 12.754 1.00 76.81 107 VAL A O 1
ATOM 841 N N . CYS A 1 108 ? 6.872 1.771 10.759 1.00 75.06 108 CYS A N 1
ATOM 842 C CA . CYS A 1 108 ? 8.056 1.120 11.296 1.00 75.06 108 CYS A CA 1
ATOM 843 C C . CYS A 1 108 ? 9.265 2.022 11.056 1.00 75.06 108 CYS A C 1
ATOM 845 O O . CYS A 1 108 ? 9.707 2.192 9.919 1.00 75.06 108 CYS A O 1
ATOM 847 N N . GLU A 1 109 ? 9.825 2.553 12.136 1.00 58.44 109 GLU A N 1
ATOM 848 C CA . GLU A 1 109 ? 11.191 3.064 12.148 1.00 58.44 109 GLU A CA 1
ATOM 849 C C . GLU A 1 109 ? 12.107 1.902 12.533 1.00 58.44 109 GLU A C 1
ATOM 851 O O . GLU A 1 109 ? 11.848 1.216 13.525 1.00 58.44 109 GLU A O 1
ATOM 856 N N . CYS A 1 110 ? 13.171 1.637 11.772 1.00 49.50 110 CYS A N 1
ATOM 857 C CA . CYS A 1 110 ? 14.157 0.686 12.269 1.00 49.50 110 CYS A CA 1
ATOM 858 C C . CYS A 1 110 ? 14.980 1.327 13.378 1.00 49.50 110 CYS A C 1
ATOM 860 O O . CYS A 1 110 ? 15.900 2.104 13.131 1.00 49.50 110 CYS A O 1
ATOM 862 N N . SER A 1 111 ? 14.709 0.904 14.606 1.00 44.22 111 SER A N 1
ATOM 863 C CA . SER A 1 111 ? 15.743 0.813 15.626 1.00 44.22 111 SER A CA 1
ATOM 864 C C . SER A 1 111 ? 16.792 -0.211 15.166 1.00 44.22 111 SER A C 1
ATOM 866 O O . SER A 1 111 ? 16.600 -1.407 15.353 1.00 44.22 111 SER A O 1
ATOM 868 N N . GLY A 1 112 ? 17.850 0.280 14.512 1.00 44.91 112 GLY A N 1
ATOM 869 C CA . GLY A 1 112 ? 19.139 -0.384 14.278 1.00 44.91 112 GLY A CA 1
ATOM 870 C C . GLY A 1 112 ? 19.110 -1.843 13.813 1.00 44.91 112 GLY A C 1
ATOM 871 O O . GLY A 1 112 ? 19.170 -2.749 14.638 1.00 44.91 112 GLY A O 1
ATOM 872 N N . TRP A 1 113 ? 19.194 -2.073 12.501 1.00 36.12 113 TRP A N 1
ATOM 873 C CA . TRP A 1 113 ? 19.862 -3.283 12.016 1.00 36.12 113 TRP A CA 1
ATOM 874 C C . TRP A 1 113 ? 21.368 -3.021 12.129 1.00 36.12 113 TRP A C 1
ATOM 876 O O . TRP A 1 113 ? 21.963 -2.370 11.275 1.00 36.12 113 TRP A O 1
ATOM 886 N N . ILE A 1 114 ? 21.961 -3.416 13.258 1.00 43.38 114 ILE A N 1
ATOM 887 C CA . ILE A 1 114 ? 23.395 -3.705 13.301 1.00 43.38 114 ILE A CA 1
ATOM 888 C C . ILE A 1 114 ? 23.509 -5.098 12.691 1.00 43.38 114 ILE A C 1
ATOM 890 O O . ILE A 1 114 ? 23.173 -6.083 13.350 1.00 43.38 114 ILE A O 1
ATOM 894 N N . ASP A 1 115 ? 23.908 -5.169 11.427 1.00 32.19 115 ASP A N 1
ATOM 895 C CA . ASP A 1 115 ? 24.359 -6.433 10.855 1.00 32.19 115 ASP A CA 1
ATOM 896 C C . ASP A 1 115 ? 25.678 -6.846 11.552 1.00 32.19 115 ASP A C 1
ATOM 898 O O . ASP A 1 115 ? 26.506 -5.968 11.828 1.00 32.19 115 ASP A O 1
ATOM 902 N N . PRO A 1 116 ? 25.869 -8.134 11.903 1.00 45.91 116 PRO A N 1
ATOM 903 C CA . PRO A 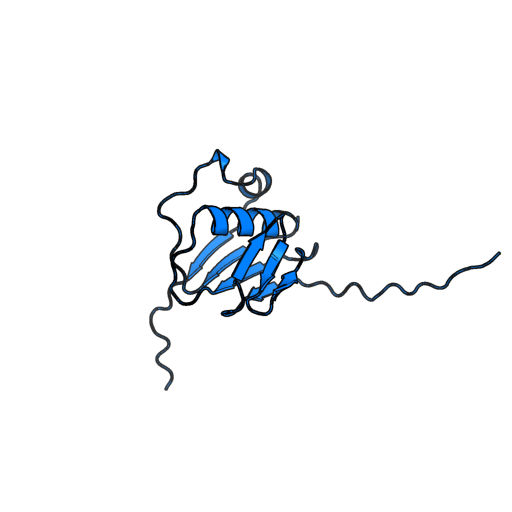1 116 ? 27.124 -8.640 12.465 1.00 45.91 116 PRO A CA 1
ATOM 904 C C . PRO A 1 116 ? 28.290 -8.636 11.467 1.00 45.91 116 PRO A C 1
ATOM 906 O O . PRO A 1 116 ? 28.050 -8.807 10.249 1.00 45.91 116 PRO A O 1
#